Protein AF-A0A1H8DJA3-F1 (afdb_monomer)

Secondary structure (DSSP, 8-state):
-----PPP-----S-------------EE-TTT--EEESGGG--TTPBPTTT--B--SS--STTSPBTTTTTB-HHHHHHHHHHH--SSGGG-

Radius of gyration: 14.84 Å; Cα contacts (8 Å, |Δi|>4): 123; chains: 1; bounding box: 41×35×26 Å

Solvent-accessible surface area (backbo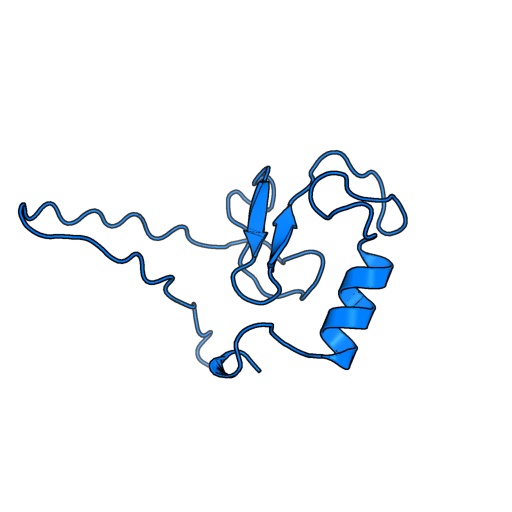ne atoms only — not comparable to full-atom values): 6012 Å² total; per-residue (Å²): 134,84,81,85,78,86,80,84,84,79,91,76,84,87,90,78,96,67,90,76,86,74,75,85,65,40,70,16,55,34,88,49,78,58,50,65,52,28,29,71,76,52,72,35,74,68,41,61,34,92,53,67,62,52,46,37,60,82,82,56,90,52,52,82,43,57,29,79,78,51,80,54,45,21,43,60,56,44,32,52,47,37,75,74,67,45,29,77,47,80,91,66,96

Foldseek 3Di:
DDDDDDDDDDDDDDDDDDPPPPDQAFDAADLQQGDRAQHPNLPRAQDARQFQRDGRDPPDPDQCAQGPSVVGDGSVNSNVCCVVPNTPDPVSD

Organism: NCBI:txid474960

InterPro domains:
  IPR025983 Cysteine-rich CPCC domain [PF14206] (29-89)

pLDDT: mean 81.82, std 21.38, range [35.25, 98.62]

Mean predicted aligned error: 9.88 Å

Sequence (93 aa):
MDKYIPTAYTRQTSSEKTEVKNEVIGDAPCPCCGYITIPNHGDALAYICPVCLWEIDLFIKNDDEPSDLNHGLTI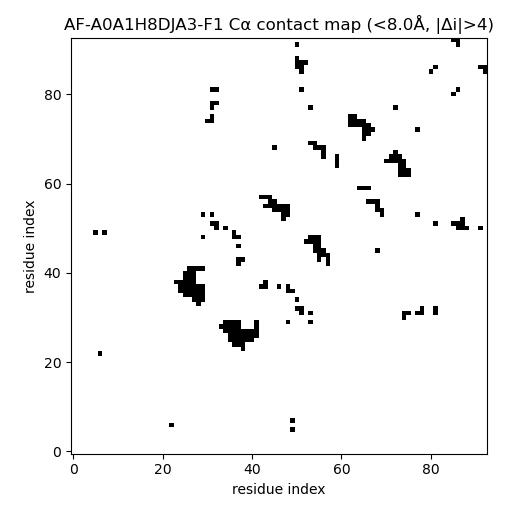LKAKRNYQKYGAVLPHLK

Structure (mmCIF, N/CA/C/O backbone):
data_AF-A0A1H8DJA3-F1
#
_entry.id   AF-A0A1H8DJA3-F1
#
loop_
_atom_site.group_PDB
_atom_site.id
_atom_site.type_symbol
_atom_site.label_atom_id
_atom_site.label_alt_id
_atom_site.label_comp_id
_atom_site.label_asym_id
_atom_site.label_entity_id
_atom_site.label_seq_id
_atom_site.pdbx_PDB_ins_code
_atom_site.Cartn_x
_atom_site.Cartn_y
_atom_site.Cartn_z
_atom_site.occupancy
_atom_site.B_iso_or_equiv
_atom_site.auth_seq_id
_atom_site.auth_comp_id
_atom_site.auth_asym_id
_atom_site.auth_atom_id
_atom_site.pdbx_PDB_model_num
ATOM 1 N N . MET A 1 1 ? -22.883 -14.322 8.283 1.00 36.97 1 MET A N 1
ATOM 2 C CA . MET A 1 1 ? -21.789 -13.368 8.562 1.00 36.97 1 MET A CA 1
ATOM 3 C C . MET A 1 1 ? -21.860 -12.329 7.469 1.00 36.97 1 MET A C 1
ATOM 5 O O . MET A 1 1 ? -21.348 -12.554 6.378 1.00 36.97 1 MET A O 1
ATOM 9 N N . ASP A 1 2 ? -22.621 -11.275 7.731 1.00 38.66 2 ASP A N 1
ATOM 10 C CA . ASP A 1 2 ? -22.910 -10.239 6.746 1.00 38.66 2 ASP A CA 1
ATOM 11 C C . ASP A 1 2 ? -21.659 -9.382 6.558 1.00 38.66 2 ASP A C 1
ATOM 13 O O . ASP A 1 2 ? -21.104 -8.843 7.516 1.00 38.66 2 ASP A O 1
ATOM 17 N N . LYS A 1 3 ? -21.144 -9.347 5.326 1.00 35.25 3 LYS A N 1
ATOM 18 C CA . LYS A 1 3 ? -19.933 -8.598 4.983 1.00 35.25 3 LYS A CA 1
ATOM 19 C C . LYS A 1 3 ? -20.270 -7.108 5.029 1.00 35.25 3 LYS A C 1
ATOM 21 O O . LYS A 1 3 ? -21.005 -6.618 4.179 1.00 35.25 3 LYS A O 1
ATOM 26 N N . TYR A 1 4 ? -19.752 -6.409 6.036 1.00 50.75 4 TYR A N 1
ATOM 27 C CA . TYR A 1 4 ? -19.866 -4.959 6.161 1.00 50.75 4 TYR A CA 1
ATOM 28 C C . TYR A 1 4 ? -19.110 -4.274 5.013 1.00 50.75 4 TYR A C 1
ATOM 30 O O . TYR A 1 4 ? -17.900 -4.453 4.873 1.00 50.75 4 TYR A O 1
ATOM 38 N N . ILE A 1 5 ? -19.835 -3.511 4.194 1.00 53.34 5 ILE A N 1
ATOM 39 C CA . ILE A 1 5 ? -19.289 -2.637 3.150 1.00 53.34 5 ILE A CA 1
ATOM 40 C C . ILE A 1 5 ? -19.297 -1.212 3.730 1.00 53.34 5 ILE A C 1
ATOM 42 O O . ILE A 1 5 ? -20.383 -0.680 3.971 1.00 53.34 5 ILE A O 1
ATOM 46 N N . PRO A 1 6 ? -18.139 -0.586 4.007 1.00 44.72 6 PRO A N 1
ATOM 47 C CA . PRO A 1 6 ? -18.107 0.763 4.559 1.00 44.72 6 PRO A CA 1
ATOM 48 C C . PRO A 1 6 ? -18.525 1.781 3.493 1.00 44.72 6 PRO A C 1
ATOM 50 O O . PRO A 1 6 ? -17.889 1.891 2.446 1.00 44.72 6 PRO A O 1
ATOM 53 N N . THR A 1 7 ? -19.572 2.556 3.767 1.00 51.09 7 THR A N 1
ATOM 54 C CA . THR A 1 7 ? -19.993 3.688 2.931 1.00 51.09 7 THR A CA 1
ATOM 55 C C . THR A 1 7 ? -19.146 4.916 3.277 1.00 51.09 7 THR A C 1
ATOM 57 O O . THR A 1 7 ? -19.172 5.403 4.408 1.00 51.09 7 THR A O 1
ATOM 60 N N . ALA A 1 8 ? -18.375 5.435 2.319 1.00 44.81 8 ALA A N 1
ATOM 61 C CA . ALA A 1 8 ? -17.612 6.670 2.500 1.00 44.81 8 ALA A CA 1
ATOM 62 C C . ALA A 1 8 ? -18.547 7.891 2.397 1.00 44.81 8 ALA A C 1
ATOM 64 O O . ALA A 1 8 ? -19.189 8.106 1.372 1.00 44.81 8 ALA A O 1
ATOM 65 N N . TYR A 1 9 ? -18.639 8.697 3.459 1.00 37.88 9 TYR A N 1
ATOM 66 C CA . TYR A 1 9 ? -19.544 9.851 3.511 1.00 37.88 9 TYR A CA 1
ATOM 67 C C . TYR A 1 9 ? -18.852 11.122 2.993 1.00 37.88 9 TYR A C 1
ATOM 69 O O . TYR A 1 9 ? -18.066 11.755 3.701 1.00 37.88 9 TYR A O 1
ATOM 77 N N . THR A 1 10 ? -19.158 11.536 1.765 1.00 42.19 10 THR A N 1
ATOM 78 C CA . THR A 1 10 ? -18.776 12.855 1.231 1.00 42.19 10 THR A CA 1
ATOM 79 C C . THR A 1 10 ? -19.709 13.943 1.771 1.00 42.19 10 THR A C 1
ATOM 81 O O . THR A 1 10 ? -20.924 13.873 1.597 1.00 42.19 10 THR A O 1
ATOM 84 N N . ARG A 1 11 ? -19.163 14.985 2.416 1.00 41.25 11 ARG A N 1
ATOM 85 C CA . ARG A 1 11 ? -19.934 16.179 2.816 1.00 41.25 11 ARG A CA 1
ATOM 86 C C . ARG A 1 11 ? -20.324 16.979 1.568 1.00 41.25 11 ARG A C 1
ATOM 88 O O . ARG A 1 11 ? -19.461 17.595 0.955 1.00 41.25 11 ARG A O 1
ATOM 95 N N . GLN A 1 12 ? -21.610 16.995 1.224 1.00 45.75 12 GLN A N 1
ATOM 96 C CA . GLN A 1 12 ? -22.169 17.874 0.194 1.00 45.75 12 GLN A CA 1
ATOM 97 C C . GLN A 1 12 ? -22.823 19.105 0.833 1.00 45.75 12 GLN A C 1
ATOM 99 O O . GLN A 1 12 ? -23.654 18.984 1.734 1.00 45.75 12 GLN A O 1
ATOM 104 N N . THR A 1 13 ? -22.467 20.292 0.344 1.00 40.91 13 THR A N 1
ATOM 105 C CA . THR A 1 13 ? -23.262 21.514 0.504 1.00 40.91 13 THR A CA 1
ATOM 106 C C . THR A 1 13 ? -24.354 21.549 -0.573 1.00 40.91 13 THR A C 1
ATOM 108 O O . THR A 1 13 ? -24.122 21.170 -1.715 1.00 40.91 13 THR A O 1
ATOM 111 N N . SER A 1 14 ? -25.546 21.957 -0.147 1.00 54.47 14 SER A N 1
ATOM 112 C CA . SER A 1 14 ? -26.896 21.836 -0.721 1.00 54.47 14 SER A CA 1
ATOM 113 C C . SER A 1 14 ? -27.165 22.084 -2.220 1.00 54.47 14 SER A C 1
ATOM 115 O O . SER A 1 14 ? -26.610 22.994 -2.821 1.00 54.47 14 SER A O 1
ATOM 117 N N . SER A 1 15 ? -28.222 21.371 -2.656 1.00 55.69 15 SER A N 1
ATOM 118 C CA . SER A 1 15 ? -29.249 21.637 -3.689 1.00 55.69 15 SER A CA 1
ATOM 119 C C . SER A 1 15 ? -28.969 21.310 -5.161 1.00 55.69 15 SER A C 1
ATOM 121 O O . SER A 1 15 ? -28.740 22.209 -5.954 1.00 55.69 15 SER A O 1
ATOM 123 N N . GLU A 1 16 ? -29.142 20.032 -5.525 1.00 46.97 16 GLU A N 1
ATOM 124 C CA . GLU A 1 16 ? -30.108 19.543 -6.535 1.00 46.97 16 GLU A CA 1
ATOM 125 C C . GLU A 1 16 ? -30.123 17.998 -6.520 1.00 46.97 16 GLU A C 1
ATOM 127 O O . GLU A 1 16 ? -29.081 17.346 -6.468 1.00 46.97 16 GLU A O 1
ATOM 132 N N . LYS A 1 17 ? -31.317 17.389 -6.457 1.00 49.16 17 LYS A N 1
ATOM 133 C CA . LYS A 1 17 ? -31.505 15.933 -6.321 1.00 49.16 17 LYS A CA 1
ATOM 134 C C . LYS A 1 17 ? -31.276 15.225 -7.662 1.00 49.16 17 LYS A C 1
ATOM 136 O O . LYS A 1 17 ? -32.226 14.968 -8.394 1.00 49.16 17 LYS A O 1
ATOM 141 N N . THR A 1 18 ? -30.043 14.825 -7.930 1.00 44.44 18 THR A N 1
ATOM 142 C CA . THR A 1 18 ? -29.749 13.659 -8.775 1.00 44.44 18 THR A CA 1
ATOM 143 C C . THR A 1 18 ? -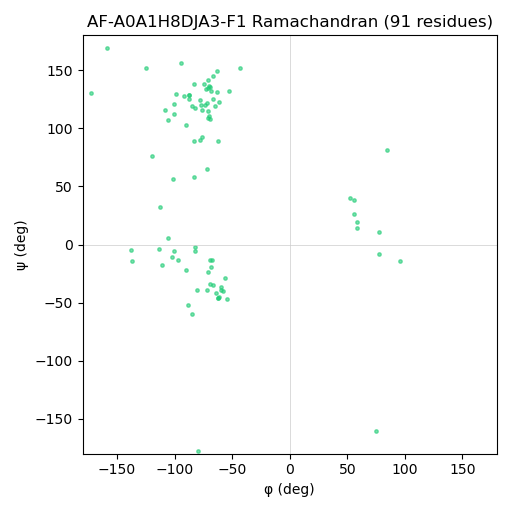29.220 12.552 -7.871 1.00 44.44 18 THR A C 1
ATOM 145 O O . THR A 1 18 ? -28.183 12.729 -7.236 1.00 44.44 18 THR A O 1
ATOM 148 N N . GLU A 1 19 ? -29.941 11.429 -7.767 1.00 51.97 19 GLU A N 1
ATOM 149 C CA . GLU A 1 19 ? -29.440 10.202 -7.130 1.00 51.97 19 GLU A CA 1
ATOM 150 C C . GLU A 1 19 ? -28.227 9.697 -7.917 1.00 51.97 19 GLU A C 1
ATOM 152 O O . GLU A 1 19 ? -28.340 8.915 -8.859 1.00 51.97 19 GLU A O 1
ATOM 157 N N . VAL A 1 20 ? -27.043 10.164 -7.542 1.00 49.34 20 VAL A N 1
ATOM 158 C CA . VAL A 1 20 ? -25.791 9.619 -8.043 1.00 49.34 20 VAL A CA 1
ATOM 159 C C . VAL A 1 20 ? -25.470 8.396 -7.188 1.00 49.34 20 VAL A C 1
ATOM 161 O O . VAL A 1 20 ? -24.812 8.498 -6.155 1.00 49.34 20 VAL A O 1
ATOM 164 N N . LYS A 1 21 ? -25.961 7.223 -7.600 1.00 51.31 21 LYS A N 1
ATOM 165 C CA . LYS A 1 21 ? -25.501 5.928 -7.073 1.00 51.31 21 LYS A CA 1
ATOM 166 C C . LYS A 1 21 ? -24.091 5.631 -7.604 1.00 51.31 21 LYS A C 1
ATOM 168 O O . LYS A 1 21 ? -23.908 4.700 -8.377 1.00 51.31 21 LYS A O 1
ATOM 173 N N . ASN A 1 22 ? -23.102 6.434 -7.216 1.00 55.50 22 ASN A N 1
ATOM 174 C CA . ASN A 1 22 ? -21.689 6.170 -7.500 1.00 55.50 22 ASN A CA 1
ATOM 175 C C . ASN A 1 22 ? -21.013 5.600 -6.248 1.00 55.50 22 ASN A C 1
ATOM 177 O O . ASN A 1 22 ? -20.049 6.169 -5.739 1.00 55.50 22 ASN A O 1
ATOM 181 N N . GLU A 1 23 ? -21.532 4.496 -5.714 1.00 67.44 23 GLU A N 1
ATOM 182 C CA . GLU A 1 23 ? -20.760 3.727 -4.740 1.00 67.44 23 GLU A CA 1
ATOM 183 C C . GLU A 1 23 ? -19.691 2.950 -5.509 1.00 67.44 23 GLU A C 1
ATOM 185 O O . GLU A 1 23 ? -19.998 2.110 -6.353 1.00 67.44 23 GLU A O 1
ATOM 190 N N . VAL A 1 24 ? -18.420 3.266 -5.260 1.00 75.25 24 VAL A N 1
ATOM 191 C CA . VAL A 1 24 ? -17.302 2.475 -5.781 1.00 75.25 24 VAL A CA 1
ATOM 192 C C . VAL A 1 24 ? -17.311 1.134 -5.050 1.00 75.25 24 VAL A C 1
ATOM 194 O O . VAL A 1 24 ? -17.014 1.073 -3.858 1.00 75.25 24 VAL A O 1
ATOM 197 N N . ILE A 1 25 ? -17.691 0.066 -5.753 1.00 85.44 25 ILE A N 1
ATOM 198 C CA . ILE A 1 25 ? -17.783 -1.283 -5.187 1.00 85.44 25 ILE A CA 1
ATOM 199 C C . ILE A 1 25 ? -16.401 -1.938 -5.250 1.00 85.44 25 ILE A C 1
ATOM 201 O O . ILE A 1 25 ? -15.845 -2.120 -6.330 1.00 85.44 25 ILE A O 1
ATOM 205 N N . GLY A 1 26 ? -15.849 -2.294 -4.090 1.00 92.75 26 GLY A N 1
ATOM 206 C CA . GLY A 1 26 ? -14.613 -3.070 -4.006 1.00 92.75 26 GLY A CA 1
ATOM 207 C C . GLY A 1 26 ? -14.836 -4.542 -4.358 1.00 92.75 26 GLY A C 1
ATOM 208 O O . GLY A 1 26 ? -15.809 -5.149 -3.908 1.00 92.75 26 GLY A O 1
ATOM 209 N N . ASP A 1 27 ? -13.915 -5.125 -5.118 1.00 95.56 27 ASP A N 1
ATOM 210 C CA . ASP A 1 27 ? -13.970 -6.519 -5.578 1.00 95.56 27 ASP A CA 1
ATOM 211 C C . ASP A 1 27 ? -12.619 -7.256 -5.493 1.00 95.56 27 ASP A C 1
ATOM 213 O O . ASP A 1 27 ? -12.568 -8.474 -5.676 1.00 95.56 27 ASP A O 1
ATOM 217 N N . ALA A 1 28 ? -11.548 -6.556 -5.111 1.00 97.25 28 ALA A N 1
ATOM 218 C CA . ALA A 1 28 ? -10.223 -7.108 -4.863 1.00 97.25 28 ALA A CA 1
ATOM 219 C C . ALA A 1 28 ? -9.686 -6.772 -3.455 1.00 97.25 28 ALA A C 1
ATOM 221 O O . ALA A 1 28 ? -10.053 -5.750 -2.853 1.00 97.25 28 ALA A O 1
ATOM 222 N N . PRO A 1 29 ? -8.812 -7.634 -2.895 1.00 97.12 29 PRO A N 1
ATOM 223 C CA . PRO A 1 29 ? -8.222 -7.414 -1.582 1.00 97.12 29 PRO A CA 1
ATOM 224 C C . PRO A 1 29 ? -7.222 -6.256 -1.601 1.00 97.12 29 PRO A C 1
ATOM 226 O O . PRO A 1 29 ? -6.362 -6.165 -2.474 1.00 97.12 29 PRO A O 1
ATOM 229 N N . CYS A 1 30 ? -7.277 -5.402 -0.581 1.00 97.00 30 CYS A N 1
ATOM 230 C CA . CYS A 1 30 ? -6.220 -4.431 -0.329 1.00 97.00 30 CYS A CA 1
ATOM 231 C C . CYS A 1 30 ? -4.903 -5.162 -0.007 1.00 97.00 30 CYS A C 1
ATOM 233 O O . CYS A 1 30 ? -4.897 -6.013 0.889 1.00 97.00 30 CYS A O 1
ATOM 235 N N . PRO A 1 31 ? -3.770 -4.806 -0.641 1.00 97.38 31 PRO A N 1
ATOM 236 C CA . PRO A 1 31 ? -2.499 -5.487 -0.400 1.00 97.38 31 PRO A CA 1
ATOM 237 C C . PRO A 1 31 ? -1.948 -5.231 1.013 1.00 97.38 31 PRO A C 1
ATOM 239 O O . PRO A 1 31 ? -1.139 -6.012 1.505 1.00 97.38 31 PRO A O 1
ATOM 242 N N . CYS A 1 32 ? -2.409 -4.179 1.698 1.00 97.50 32 CYS A N 1
ATOM 243 C CA . CYS A 1 32 ? -2.039 -3.875 3.080 1.00 97.50 32 CYS A CA 1
ATOM 244 C C . CYS A 1 32 ? -2.897 -4.640 4.106 1.00 97.50 32 CYS A C 1
ATOM 246 O O . CYS A 1 32 ? -2.356 -5.407 4.903 1.00 97.50 32 CYS A O 1
ATOM 248 N N . CYS A 1 33 ? -4.225 -4.452 4.105 1.00 95.56 33 CYS A N 1
ATOM 249 C CA . CYS A 1 33 ? -5.103 -4.989 5.158 1.00 95.56 33 CYS A CA 1
ATOM 250 C C . CYS A 1 33 ? -5.893 -6.250 4.777 1.00 95.56 33 CYS A C 1
ATOM 252 O O . CYS A 1 33 ? -6.504 -6.862 5.650 1.00 95.56 33 CYS A O 1
ATOM 254 N N . GLY A 1 34 ? -5.917 -6.638 3.500 1.00 95.38 34 GLY A N 1
ATOM 255 C CA . GLY A 1 34 ? -6.602 -7.839 3.011 1.00 95.38 34 GLY A CA 1
ATOM 256 C C . GLY A 1 34 ? -8.125 -7.736 2.858 1.00 95.38 34 GLY A C 1
ATOM 257 O O . GLY A 1 34 ? -8.727 -8.643 2.289 1.00 95.38 34 GLY A O 1
ATOM 258 N N . TYR A 1 35 ? -8.767 -6.653 3.311 1.00 93.69 35 TYR A N 1
ATOM 259 C CA . TYR A 1 35 ? -10.203 -6.443 3.083 1.00 93.69 35 TYR A CA 1
ATOM 260 C C . TYR A 1 35 ? -10.505 -6.233 1.595 1.00 93.69 35 TYR A C 1
ATOM 262 O O . TYR A 1 35 ? -9.727 -5.598 0.883 1.00 93.69 35 TYR A O 1
ATOM 270 N N . ILE A 1 36 ? -11.657 -6.736 1.141 1.00 95.50 36 ILE A N 1
ATOM 271 C CA . ILE A 1 36 ? -12.146 -6.545 -0.230 1.00 95.50 36 ILE A CA 1
ATOM 272 C C . ILE A 1 36 ? -12.692 -5.123 -0.363 1.00 95.50 36 ILE A C 1
ATOM 274 O O . ILE A 1 36 ? -13.840 -4.852 -0.019 1.00 95.50 36 ILE A O 1
ATOM 278 N N . THR A 1 37 ? -11.833 -4.203 -0.792 1.00 94.25 37 THR A N 1
ATOM 279 C CA . THR A 1 37 ? -12.158 -2.772 -0.907 1.00 94.25 37 THR A CA 1
ATOM 280 C C . THR A 1 37 ? -11.641 -2.140 -2.188 1.00 94.25 37 THR A C 1
ATOM 282 O O . THR A 1 37 ? -12.011 -1.011 -2.478 1.00 94.25 37 THR A O 1
ATOM 285 N N . ILE A 1 38 ? -10.741 -2.807 -2.911 1.00 96.44 38 ILE A N 1
ATOM 286 C CA . ILE A 1 38 ? -10.117 -2.227 -4.099 1.00 96.44 38 ILE A CA 1
ATOM 287 C C . ILE A 1 38 ? -11.016 -2.543 -5.297 1.00 96.44 38 ILE A C 1
ATOM 289 O O . ILE A 1 38 ? -11.355 -3.713 -5.464 1.00 96.44 38 ILE A O 1
ATOM 293 N N . PRO A 1 39 ? -11.458 -1.542 -6.072 1.00 96.12 39 PRO A N 1
ATOM 294 C CA . PRO A 1 39 ? -12.303 -1.755 -7.243 1.00 96.12 39 PRO A CA 1
ATOM 295 C C . PRO A 1 39 ? -11.476 -2.212 -8.456 1.00 96.12 39 PRO A C 1
ATOM 297 O O . PRO A 1 39 ? -10.253 -2.347 -8.378 1.00 96.12 39 PRO A O 1
ATOM 300 N N . ASN A 1 40 ? -12.148 -2.388 -9.598 1.00 95.31 40 ASN A N 1
ATOM 301 C CA . ASN A 1 40 ? -11.538 -2.721 -10.891 1.00 95.31 40 ASN A CA 1
ATOM 302 C C . ASN A 1 40 ? -10.617 -3.952 -10.821 1.00 95.31 40 ASN A C 1
ATOM 304 O O . ASN A 1 40 ? -9.521 -3.955 -11.377 1.00 95.31 40 ASN A O 1
ATOM 308 N N . HIS A 1 41 ? -11.023 -4.980 -10.070 1.00 95.25 41 HIS A N 1
ATOM 309 C CA . HIS A 1 41 ? -10.241 -6.200 -9.863 1.00 95.25 41 HIS A CA 1
ATOM 310 C C . HIS A 1 41 ? -8.823 -5.949 -9.311 1.00 95.25 41 HIS A C 1
ATOM 312 O O . HIS A 1 41 ? -7.920 -6.761 -9.512 1.00 95.25 41 HIS A O 1
ATOM 318 N N . GLY A 1 42 ? -8.624 -4.839 -8.594 1.00 95.00 42 GLY A N 1
ATOM 319 C CA . GLY A 1 42 ? -7.331 -4.440 -8.038 1.00 95.00 42 GLY A CA 1
ATOM 320 C C . GLY A 1 42 ? -6.553 -3.447 -8.904 1.00 95.00 42 GLY A C 1
ATOM 321 O O . GLY A 1 42 ? -5.630 -2.817 -8.393 1.00 95.00 42 GLY A O 1
ATOM 322 N N . ASP A 1 43 ? -6.942 -3.251 -10.166 1.00 96.19 43 ASP A N 1
ATOM 323 C CA . ASP A 1 43 ? -6.330 -2.307 -11.111 1.00 96.19 43 ASP A CA 1
ATOM 324 C C . ASP A 1 43 ? -6.882 -0.884 -10.906 1.00 96.19 43 ASP A C 1
ATOM 326 O O . ASP A 1 43 ? -7.511 -0.276 -11.770 1.00 96.19 43 ASP A O 1
ATOM 330 N N . ALA A 1 44 ? -6.727 -0.362 -9.693 1.00 95.81 44 ALA A N 1
ATOM 331 C CA . ALA A 1 44 ? -7.290 0.921 -9.288 1.00 95.81 44 ALA A CA 1
ATOM 332 C C . ALA A 1 44 ? -6.177 1.884 -8.871 1.00 95.81 44 ALA A C 1
ATOM 334 O O . ALA A 1 44 ? -5.953 2.105 -7.682 1.00 95.81 44 ALA A O 1
ATOM 335 N N . LEU A 1 45 ? -5.459 2.438 -9.852 1.00 95.56 45 LEU A N 1
ATOM 336 C CA . LEU A 1 45 ? -4.342 3.355 -9.609 1.00 95.56 45 LEU A CA 1
ATOM 337 C C . LEU A 1 45 ? -4.749 4.515 -8.688 1.00 95.56 45 LEU A C 1
ATOM 339 O O . LEU A 1 45 ? -5.778 5.153 -8.915 1.00 95.56 45 LEU A O 1
ATOM 343 N N . ALA A 1 46 ? -3.924 4.790 -7.675 1.00 96.00 46 ALA A N 1
ATOM 344 C CA . ALA A 1 46 ? -4.130 5.848 -6.684 1.00 96.00 46 ALA A CA 1
ATOM 345 C C . ALA A 1 46 ? -5.445 5.728 -5.881 1.00 96.00 46 ALA A C 1
ATOM 347 O O . ALA A 1 46 ? -5.864 6.660 -5.194 1.00 96.00 46 ALA A O 1
ATOM 348 N N . TYR A 1 47 ? -6.123 4.575 -5.928 1.00 97.19 47 TYR A N 1
ATOM 349 C CA . TYR A 1 47 ? -7.276 4.331 -5.070 1.00 97.19 47 TYR A CA 1
ATOM 350 C C . TYR A 1 47 ? -6.822 4.142 -3.622 1.00 97.19 47 TYR A C 1
ATOM 352 O O . TYR A 1 47 ? -5.897 3.381 -3.343 1.00 97.19 47 TYR A O 1
ATOM 360 N N . ILE A 1 48 ? -7.504 4.790 -2.681 1.00 96.00 48 ILE A N 1
ATOM 361 C CA . ILE A 1 48 ? -7.167 4.724 -1.256 1.00 96.00 48 ILE A CA 1
ATOM 362 C C . ILE A 1 48 ? -8.105 3.739 -0.562 1.00 96.00 48 ILE A C 1
ATOM 364 O O . ILE A 1 48 ? -9.322 3.928 -0.537 1.00 96.00 48 ILE A O 1
ATOM 36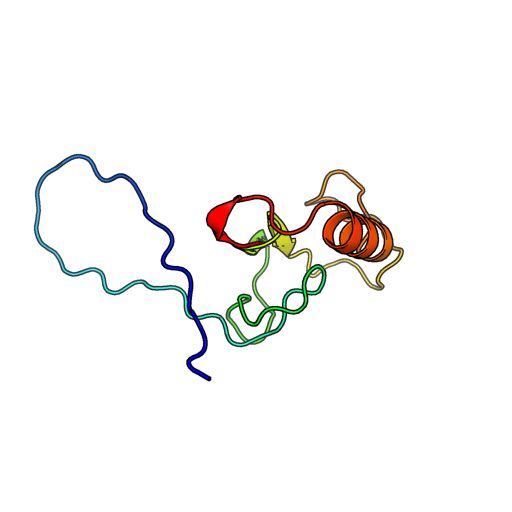8 N N . CYS A 1 49 ? -7.542 2.698 0.053 1.00 95.00 49 CYS A N 1
ATOM 369 C CA . CYS A 1 49 ? -8.323 1.751 0.844 1.00 95.00 49 CYS A CA 1
ATOM 370 C C . CYS A 1 49 ? -9.001 2.467 2.033 1.00 95.00 49 CYS A C 1
ATOM 372 O O . CYS A 1 49 ? -8.293 2.986 2.898 1.00 95.00 49 CYS A O 1
ATOM 374 N N . PRO A 1 50 ? -10.339 2.422 2.181 1.00 91.50 50 PRO A N 1
ATOM 375 C CA . PRO A 1 50 ? -11.041 3.133 3.254 1.00 91.50 50 PRO A CA 1
ATOM 376 C C . PRO A 1 50 ? -10.782 2.561 4.660 1.00 91.50 50 PRO A C 1
ATOM 378 O O . PRO A 1 50 ? -11.109 3.202 5.654 1.00 91.50 50 PRO A O 1
ATOM 381 N N . VAL A 1 51 ? -10.197 1.361 4.764 1.00 91.69 51 VAL A N 1
ATOM 382 C CA . VAL A 1 51 ? -9.913 0.691 6.046 1.00 91.69 51 VAL A CA 1
ATOM 383 C C . VAL A 1 51 ? -8.543 1.083 6.598 1.00 91.69 51 VAL A C 1
ATOM 385 O O . VAL A 1 51 ? -8.416 1.479 7.760 1.00 91.69 51 VAL A O 1
ATOM 388 N N . CYS A 1 52 ? -7.502 0.948 5.773 1.00 94.06 52 CYS A N 1
ATOM 389 C CA . CYS A 1 52 ? -6.111 1.119 6.202 1.00 94.06 52 CYS A CA 1
ATOM 390 C C . CYS A 1 52 ? -5.404 2.331 5.586 1.00 94.06 52 CYS A C 1
ATOM 392 O O . CYS A 1 52 ? -4.263 2.596 5.952 1.00 94.06 52 CYS A O 1
ATOM 394 N N . LEU A 1 53 ? -6.070 3.048 4.675 1.00 94.69 53 LEU A N 1
ATOM 395 C CA . LEU A 1 53 ? -5.551 4.202 3.935 1.00 94.69 53 LEU A CA 1
ATOM 396 C C . LEU A 1 53 ? -4.301 3.930 3.092 1.00 94.69 53 LEU A C 1
ATOM 398 O O . LEU A 1 53 ? -3.607 4.865 2.712 1.00 94.69 53 LEU A O 1
ATOM 402 N N . TRP A 1 54 ? -4.023 2.666 2.770 1.00 97.00 54 TRP A N 1
ATOM 403 C CA . TRP A 1 54 ? -3.026 2.351 1.754 1.00 97.00 54 TRP A CA 1
ATOM 404 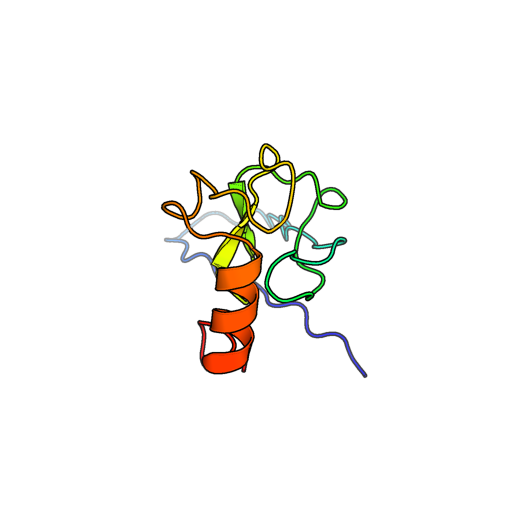C C . TRP A 1 54 ? -3.513 2.832 0.385 1.00 97.00 54 TRP A C 1
ATOM 406 O O . TRP A 1 54 ? -4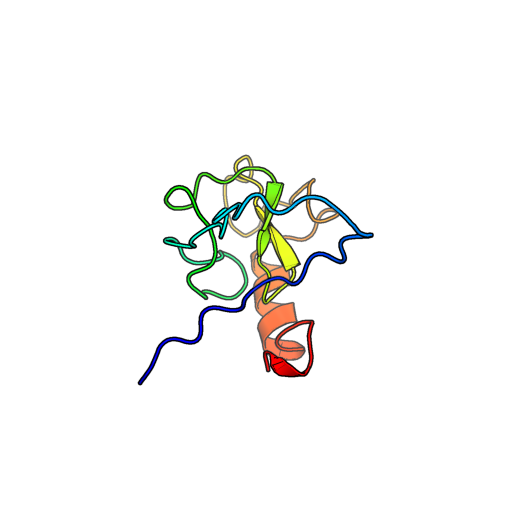.609 2.449 -0.042 1.00 97.00 54 TRP A O 1
ATOM 416 N N . GLU A 1 55 ? -2.701 3.643 -0.285 1.00 98.12 55 GLU A N 1
ATOM 417 C CA . GLU A 1 55 ? -2.943 4.108 -1.650 1.00 98.12 55 GLU A CA 1
ATOM 418 C C . GLU A 1 55 ? -2.361 3.106 -2.654 1.00 98.12 55 GLU A C 1
ATOM 420 O O . GLU A 1 55 ? -1.211 2.679 -2.529 1.00 98.12 55 GLU A O 1
ATOM 425 N N . ILE A 1 56 ? -3.166 2.669 -3.622 1.00 98.12 56 ILE A N 1
ATOM 426 C CA . ILE A 1 56 ? -2.767 1.642 -4.584 1.00 98.12 56 ILE A CA 1
ATOM 427 C C . ILE A 1 56 ? -1.737 2.195 -5.564 1.00 98.12 56 ILE A C 1
ATOM 429 O O . ILE A 1 56 ? -2.016 3.055 -6.398 1.00 98.12 56 ILE A O 1
ATOM 433 N N . ASP A 1 57 ? -0.549 1.615 -5.475 1.00 97.75 57 ASP A N 1
ATOM 434 C CA . ASP A 1 57 ? 0.569 1.830 -6.371 1.00 97.75 57 ASP A CA 1
ATOM 435 C C . ASP A 1 57 ? 0.705 0.595 -7.262 1.00 97.75 57 ASP A C 1
ATOM 437 O O . ASP A 1 57 ? 1.069 -0.482 -6.793 1.00 97.75 57 ASP A O 1
ATOM 441 N N . LEU A 1 58 ? 0.339 0.726 -8.536 1.00 96.69 58 LEU A N 1
ATOM 442 C CA . LEU A 1 58 ? 0.390 -0.384 -9.493 1.00 96.69 58 LEU A CA 1
ATOM 443 C C . LEU A 1 58 ? 1.789 -0.594 -10.085 1.00 96.69 58 LEU A C 1
ATOM 445 O O . LEU A 1 58 ? 1.992 -1.538 -10.848 1.00 96.69 58 LEU A O 1
ATOM 449 N N . PHE A 1 59 ? 2.743 0.287 -9.771 1.00 96.31 59 PHE A N 1
ATOM 450 C CA . PHE A 1 59 ? 4.075 0.269 -10.369 1.00 96.31 59 PHE A CA 1
ATOM 451 C C . PHE A 1 59 ? 5.120 -0.440 -9.498 1.00 96.31 59 PHE A C 1
ATOM 453 O O . PHE A 1 59 ? 6.181 -0.795 -10.017 1.00 96.31 59 PHE A O 1
ATOM 460 N N . ILE A 1 60 ? 4.821 -0.713 -8.221 1.00 96.00 60 ILE A N 1
ATOM 461 C CA . ILE A 1 60 ? 5.683 -1.542 -7.368 1.00 96.00 60 ILE A CA 1
ATOM 462 C C . ILE A 1 60 ? 5.667 -3.007 -7.828 1.00 96.00 60 ILE A C 1
ATOM 464 O O . ILE A 1 60 ? 4.624 -3.593 -8.114 1.00 96.00 60 ILE A O 1
ATOM 468 N N . LYS A 1 61 ? 6.843 -3.633 -7.892 1.00 95.19 61 LYS A N 1
ATOM 469 C CA . LYS A 1 61 ? 7.025 -4.993 -8.425 1.00 95.19 61 LYS A CA 1
ATOM 470 C C . LYS A 1 61 ? 6.898 -6.069 -7.356 1.00 95.19 61 LYS A C 1
ATOM 472 O O . LYS A 1 61 ? 6.702 -7.238 -7.684 1.00 95.19 61 LYS A O 1
ATOM 477 N N . ASN A 1 62 ? 7.100 -5.709 -6.090 1.00 96.62 62 ASN A N 1
ATOM 478 C CA . ASN A 1 62 ? 7.016 -6.620 -4.954 1.00 96.62 62 ASN A CA 1
ATOM 479 C C . ASN A 1 62 ? 6.769 -5.865 -3.638 1.00 96.62 62 ASN A C 1
ATOM 481 O O . ASN A 1 62 ? 6.903 -4.646 -3.566 1.00 96.62 62 ASN A O 1
ATOM 485 N N . ASP A 1 63 ? 6.455 -6.613 -2.579 1.00 97.44 63 ASP A N 1
ATOM 486 C CA . ASP A 1 63 ? 6.048 -6.049 -1.288 1.00 97.44 63 ASP A CA 1
ATOM 487 C C . ASP A 1 63 ? 7.153 -5.285 -0.519 1.00 97.44 63 ASP A C 1
ATOM 489 O O . ASP A 1 63 ? 6.840 -4.616 0.475 1.00 97.44 63 ASP A O 1
ATOM 493 N N . ASP A 1 64 ? 8.425 -5.405 -0.914 1.00 98.00 64 ASP A N 1
ATOM 494 C CA . ASP A 1 64 ? 9.565 -4.718 -0.284 1.00 98.00 64 ASP A CA 1
ATOM 495 C C . ASP A 1 64 ? 10.026 -3.475 -1.065 1.00 98.00 64 ASP A C 1
ATOM 497 O O . ASP A 1 64 ? 10.870 -2.714 -0.591 1.00 98.00 64 ASP A O 1
ATOM 501 N N . GLU A 1 65 ? 9.445 -3.222 -2.239 1.00 98.31 65 GLU A N 1
ATOM 502 C CA . GLU A 1 65 ? 9.688 -1.998 -2.999 1.00 98.31 65 GLU A CA 1
ATOM 503 C C . GLU A 1 65 ? 8.987 -0.803 -2.320 1.00 98.31 65 GLU A C 1
ATOM 505 O O . GLU A 1 65 ? 7.836 -0.925 -1.879 1.00 98.31 65 GLU A O 1
ATOM 510 N N . PRO A 1 66 ? 9.667 0.348 -2.159 1.00 98.19 66 PRO A N 1
ATOM 511 C CA . PRO A 1 66 ? 9.042 1.548 -1.618 1.00 98.19 66 PRO A CA 1
ATOM 512 C C . PRO A 1 66 ? 8.010 2.099 -2.606 1.00 98.19 66 PRO A C 1
ATOM 514 O O . PRO A 1 66 ? 8.306 2.260 -3.783 1.00 98.19 66 PRO A O 1
ATOM 517 N N . SER A 1 67 ? 6.815 2.419 -2.110 1.00 98.25 67 SER A N 1
ATOM 518 C CA . SER A 1 67 ? 5.774 3.063 -2.910 1.00 98.25 67 SER A CA 1
ATOM 519 C C . SER A 1 67 ? 5.921 4.584 -2.876 1.00 98.25 67 SER A C 1
ATOM 521 O O . SER A 1 67 ? 5.947 5.181 -1.793 1.00 98.25 67 SER A O 1
ATOM 523 N N . ASP A 1 68 ? 5.942 5.215 -4.050 1.00 97.50 68 ASP A N 1
ATOM 524 C CA . ASP A 1 68 ? 5.997 6.678 -4.177 1.00 97.50 68 ASP A CA 1
ATOM 525 C C . ASP A 1 68 ? 4.711 7.334 -3.651 1.00 97.50 68 ASP A C 1
ATOM 527 O O . ASP A 1 68 ? 4.752 8.382 -3.005 1.00 97.50 68 ASP A O 1
ATOM 531 N N . LEU A 1 69 ? 3.573 6.660 -3.838 1.00 97.94 69 LEU A N 1
ATOM 532 C CA . LEU A 1 69 ? 2.247 7.103 -3.401 1.00 97.94 69 LEU A CA 1
ATOM 533 C C . LEU A 1 69 ? 2.101 7.039 -1.869 1.00 97.94 69 LEU A C 1
ATOM 535 O O . LEU A 1 69 ? 1.320 7.771 -1.274 1.00 97.94 69 LEU A O 1
ATOM 539 N N . ASN A 1 70 ? 2.899 6.200 -1.199 1.00 97.44 70 ASN A N 1
ATOM 540 C CA . ASN A 1 70 ? 2.845 6.004 0.252 1.00 97.44 70 ASN A CA 1
ATOM 541 C C . ASN A 1 70 ? 4.106 6.526 0.964 1.00 97.44 70 ASN A C 1
ATOM 543 O O . ASN A 1 70 ? 4.522 5.974 1.987 1.00 97.44 70 ASN A O 1
ATOM 547 N N . HIS A 1 71 ? 4.720 7.593 0.440 1.00 96.56 71 HIS A N 1
ATOM 548 C CA . HIS A 1 71 ? 5.887 8.263 1.035 1.00 96.56 71 HIS A CA 1
ATOM 549 C C . HIS A 1 71 ? 7.082 7.322 1.296 1.00 96.56 71 HIS A C 1
ATOM 551 O O . HIS A 1 71 ? 7.761 7.415 2.323 1.00 96.56 71 HIS A O 1
ATOM 557 N N . GLY A 1 72 ? 7.324 6.374 0.389 1.00 97.94 72 GLY A N 1
ATOM 558 C CA . GLY A 1 72 ? 8.410 5.400 0.487 1.00 97.94 72 GLY A CA 1
ATOM 559 C C . GLY A 1 72 ? 8.150 4.243 1.460 1.00 97.94 72 GLY A C 1
ATOM 560 O O . GLY A 1 72 ? 9.070 3.482 1.783 1.00 97.94 72 GLY A O 1
ATOM 561 N N . LEU A 1 73 ? 6.920 4.085 1.961 1.00 97.94 73 LEU A N 1
ATOM 562 C CA . LEU A 1 73 ? 6.533 2.910 2.738 1.00 97.94 73 LEU A CA 1
ATOM 563 C C . LEU A 1 73 ? 6.436 1.682 1.819 1.00 97.94 73 LEU A C 1
ATOM 565 O O . LEU A 1 73 ? 5.962 1.774 0.692 1.00 97.94 73 LEU A O 1
ATOM 569 N N . THR A 1 74 ? 6.866 0.520 2.313 1.00 98.62 74 THR A N 1
ATOM 570 C CA . THR A 1 74 ? 6.716 -0.764 1.608 1.00 98.62 74 THR A CA 1
ATOM 571 C C . THR A 1 74 ? 5.449 -1.475 2.081 1.00 98.62 74 THR A C 1
ATOM 573 O O . THR A 1 74 ? 5.016 -1.270 3.224 1.00 98.62 74 THR A O 1
ATOM 576 N N . ILE A 1 75 ? 4.881 -2.370 1.268 1.00 98.38 75 ILE A N 1
ATOM 577 C CA . ILE A 1 75 ? 3.729 -3.195 1.674 1.00 98.38 75 ILE A CA 1
ATOM 578 C C . ILE A 1 75 ? 4.059 -4.022 2.920 1.00 98.38 75 ILE A C 1
ATOM 580 O O . ILE A 1 75 ? 3.239 -4.116 3.835 1.00 98.38 75 ILE A O 1
ATOM 584 N N . LEU A 1 76 ? 5.274 -4.573 3.024 1.00 98.38 76 LEU A N 1
ATOM 585 C CA . LEU A 1 76 ? 5.698 -5.311 4.218 1.00 98.38 76 LEU A CA 1
ATOM 586 C C . LEU A 1 76 ? 5.663 -4.448 5.487 1.00 98.38 76 LEU A C 1
ATOM 588 O O . LEU A 1 76 ? 5.298 -4.936 6.560 1.00 98.38 76 LEU A O 1
ATOM 592 N N . LYS A 1 77 ? 6.060 -3.174 5.406 1.00 98.12 77 LYS A N 1
ATOM 593 C CA . LYS A 1 77 ? 5.970 -2.245 6.544 1.00 98.12 77 LYS A CA 1
ATOM 594 C C . LYS A 1 77 ? 4.517 -1.851 6.818 1.00 98.12 77 LYS A C 1
ATOM 596 O O . LYS A 1 77 ? 4.120 -1.816 7.981 1.00 98.12 77 LYS A O 1
ATOM 601 N N . ALA A 1 78 ? 3.714 -1.634 5.779 1.00 97.50 78 ALA A N 1
ATOM 602 C CA . ALA A 1 78 ? 2.296 -1.311 5.904 1.00 97.50 78 ALA A CA 1
ATOM 603 C C . ALA A 1 78 ? 1.493 -2.436 6.576 1.00 97.50 78 ALA A C 1
ATOM 605 O O . ALA A 1 78 ? 0.780 -2.175 7.543 1.00 97.50 78 ALA A O 1
ATOM 606 N N . LYS A 1 79 ? 1.703 -3.695 6.168 1.00 97.62 79 LYS A N 1
ATOM 607 C CA . LYS A 1 79 ? 1.121 -4.891 6.805 1.00 97.62 79 LYS A CA 1
ATOM 608 C C . LYS A 1 79 ? 1.442 -4.946 8.301 1.00 97.62 79 LYS A C 1
ATOM 610 O O . LYS A 1 79 ? 0.546 -5.150 9.118 1.00 97.62 79 LYS A O 1
ATOM 615 N N . ARG A 1 80 ? 2.706 -4.709 8.682 1.00 97.44 80 ARG A N 1
ATOM 616 C CA . ARG A 1 80 ? 3.129 -4.663 10.097 1.00 97.44 80 ARG A CA 1
ATOM 617 C C . ARG A 1 80 ? 2.467 -3.517 10.861 1.00 97.44 80 ARG A C 1
ATOM 619 O O . ARG A 1 80 ? 2.037 -3.713 11.995 1.00 97.44 80 ARG A O 1
ATOM 626 N N . ASN A 1 81 ? 2.365 -2.337 10.250 1.00 95.06 81 A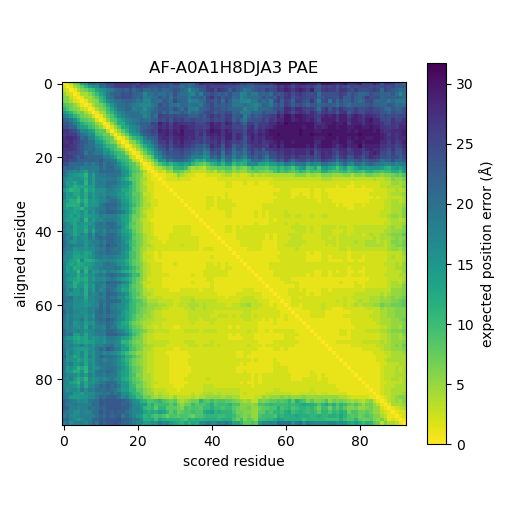SN A N 1
ATOM 627 C CA . ASN A 1 81 ? 1.678 -1.196 10.852 1.00 95.06 81 ASN A CA 1
ATOM 628 C C . ASN A 1 81 ? 0.198 -1.510 11.077 1.00 95.06 81 ASN A C 1
ATOM 630 O O . ASN A 1 81 ? -0.304 -1.294 12.176 1.00 95.06 81 ASN A O 1
ATOM 634 N N . TYR A 1 82 ? -0.477 -2.087 10.086 1.00 95.00 82 TYR A N 1
ATOM 635 C CA . TYR A 1 82 ? -1.872 -2.486 10.213 1.00 95.00 82 TYR A CA 1
ATOM 636 C C . TYR A 1 82 ? -2.070 -3.533 11.320 1.00 95.00 82 TYR A C 1
ATOM 638 O O . TYR A 1 82 ? -2.940 -3.368 12.169 1.00 95.00 82 TYR A O 1
ATOM 646 N N . GLN A 1 83 ? -1.214 -4.556 11.396 1.00 93.19 83 GLN A N 1
ATOM 647 C CA . GLN A 1 83 ? -1.253 -5.547 12.482 1.00 93.19 83 GLN A CA 1
ATOM 648 C C . GLN A 1 83 ? -1.060 -4.921 13.870 1.00 93.19 83 GLN A C 1
ATOM 650 O O . GLN A 1 83 ? -1.677 -5.360 14.837 1.00 93.19 83 GLN A O 1
ATOM 655 N N . LYS A 1 84 ? -0.200 -3.902 13.979 1.00 94.62 84 LYS A N 1
ATOM 656 C CA . LYS A 1 84 ? 0.120 -3.247 15.253 1.00 94.62 84 LYS A CA 1
ATOM 657 C C . LYS A 1 84 ? -0.935 -2.228 15.689 1.00 94.62 84 LYS A C 1
ATOM 659 O O . LYS A 1 84 ? -1.192 -2.101 16.884 1.00 94.62 84 LYS A O 1
ATOM 664 N N . TYR A 1 85 ? -1.493 -1.468 14.750 1.00 90.38 85 TYR A N 1
ATOM 665 C CA . TYR A 1 85 ? -2.326 -0.297 15.044 1.00 90.38 85 TYR A CA 1
ATOM 666 C C . TYR A 1 85 ? -3.814 -0.489 14.694 1.00 90.38 85 TYR A C 1
ATOM 668 O O . TYR A 1 85 ? -4.661 0.235 15.229 1.00 90.38 85 TYR A O 1
ATOM 676 N N . GLY A 1 86 ? -4.140 -1.486 13.868 1.00 88.50 86 GLY A N 1
ATOM 677 C CA . GLY A 1 86 ? -5.481 -1.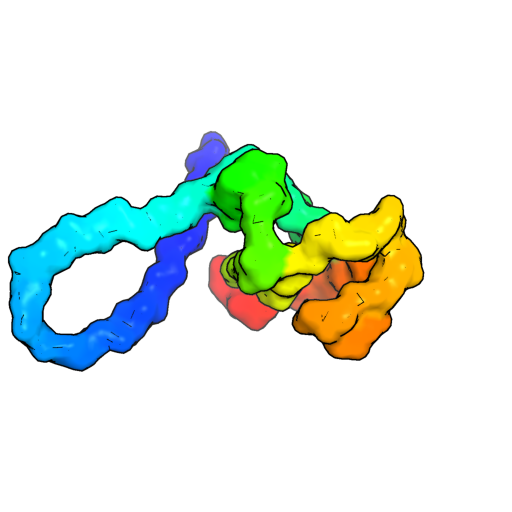748 13.348 1.00 88.50 86 GLY A CA 1
ATOM 678 C C . GLY A 1 86 ? -5.895 -0.760 12.258 1.00 88.50 86 GLY A C 1
ATOM 679 O O . GLY A 1 86 ? -5.061 -0.092 11.643 1.00 88.50 86 GLY A O 1
ATOM 680 N N . ALA A 1 87 ? -7.203 -0.663 12.019 1.00 85.94 87 ALA A N 1
ATOM 681 C CA . ALA A 1 87 ? -7.758 0.329 11.108 1.00 85.94 87 ALA A CA 1
ATOM 682 C C . ALA A 1 87 ? -7.497 1.762 11.595 1.00 85.94 87 ALA A C 1
ATOM 684 O O . ALA A 1 87 ? -7.441 2.035 12.801 1.00 85.94 87 ALA A O 1
ATOM 685 N N . VAL A 1 88 ? -7.367 2.685 10.638 1.00 76.81 88 VAL A N 1
ATOM 686 C CA . VAL A 1 88 ? -7.086 4.099 10.934 1.00 76.81 88 VAL A CA 1
ATOM 687 C C . VAL A 1 88 ? -8.291 4.766 11.602 1.00 76.81 88 VAL A C 1
ATOM 689 O O . VAL A 1 88 ? -8.130 5.610 12.484 1.00 76.81 88 VAL A O 1
ATOM 692 N N . LEU A 1 89 ? -9.505 4.355 11.230 1.00 71.62 89 LEU A N 1
ATOM 693 C CA . LEU A 1 89 ? -10.739 4.833 11.842 1.00 71.62 89 LEU A CA 1
ATOM 694 C C . 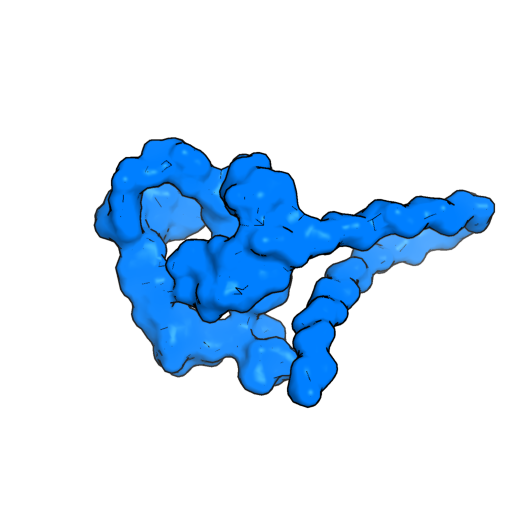LEU A 1 89 ? -11.140 3.914 13.010 1.00 71.62 89 LEU A C 1
ATOM 696 O O . LEU A 1 89 ? -11.262 2.706 12.807 1.00 71.62 89 LEU A O 1
ATOM 700 N N . PRO A 1 90 ? -11.402 4.448 14.222 1.00 69.19 90 PRO A N 1
ATOM 701 C CA . PRO A 1 90 ? -11.711 3.629 15.398 1.00 69.19 90 PRO A CA 1
ATOM 702 C C . PRO A 1 90 ? -12.896 2.672 15.239 1.00 69.19 90 PRO A C 1
ATOM 704 O O . PRO A 1 90 ? -12.910 1.626 15.873 1.00 69.19 90 PRO A O 1
ATOM 707 N N . HIS A 1 91 ? -13.875 3.015 14.399 1.00 72.50 91 HIS A N 1
ATOM 708 C CA . HIS A 1 91 ? -15.063 2.192 14.152 1.00 72.50 91 HIS A CA 1
ATOM 709 C C . HIS A 1 91 ? -14.840 1.067 13.125 1.00 72.50 91 HIS A C 1
ATOM 711 O O . HIS A 1 91 ? -15.766 0.311 12.855 1.00 72.50 91 HIS A O 1
ATOM 717 N N . LEU A 1 92 ? -13.643 0.977 12.534 1.00 63.66 92 LEU A N 1
ATOM 718 C CA . LEU A 1 92 ? -13.244 -0.082 11.600 1.00 63.66 92 LEU A CA 1
ATOM 719 C C . LEU A 1 92 ? -12.268 -1.092 12.238 1.00 63.66 92 LEU A C 1
ATOM 721 O O . LEU A 1 92 ? -11.717 -1.930 11.526 1.00 63.66 92 LEU A O 1
ATOM 725 N N . LYS A 1 93 ? -12.004 -0.969 13.547 1.00 58.56 93 LYS A N 1
ATOM 726 C CA . LYS A 1 93 ? -11.172 -1.901 14.322 1.00 58.56 93 LYS A CA 1
ATOM 727 C C . LYS A 1 93 ? -11.939 -3.148 14.737 1.00 58.56 93 LYS A C 1
ATOM 729 O O . LYS A 1 93 ? -13.142 -3.016 15.047 1.00 58.56 93 LYS A O 1
#